Protein AF-A0A8T4C7T7-F1 (afdb_monomer_lite)

Organism: NCBI:txid3101447

Foldseek 3Di:
DVVVVVVVVVVVVVVVVVVVVVVVVVVVVVVVVVVVVVVVVVVVVVVVVVVVVVVVVVVVVVVVVVVVVVVVVVVVVVCVVVCQVVCQVVVLPPVVVDPPDPDDSVQWHADDPPFRTWGDDPVDIDTHHDDDDDDDRDPVRVVVVVCVVVVVDDDDDDDDDDD

Structure (mmCIF, N/CA/C/O backbone):
data_AF-A0A8T4C7T7-F1
#
_entry.id   AF-A0A8T4C7T7-F1
#
loop_
_atom_site.group_PDB
_atom_site.id
_atom_site.type_symbol
_atom_site.label_atom_id
_atom_site.label_alt_id
_atom_site.label_comp_id
_atom_site.label_asym_id
_atom_site.label_entity_id
_atom_site.label_seq_id
_atom_site.pdbx_PDB_ins_code
_atom_site.Cartn_x
_atom_site.Cartn_y
_atom_site.Cartn_z
_atom_site.occupancy
_atom_site.B_iso_or_equiv
_atom_site.auth_seq_id
_atom_site.auth_comp_id
_atom_site.auth_asym_id
_atom_site.auth_atom_id
_atom_site.pdbx_PDB_model_num
ATOM 1 N N . MET A 1 1 ? 70.302 6.609 -85.321 1.00 69.25 1 MET A N 1
ATOM 2 C CA . MET A 1 1 ? 70.258 7.436 -84.088 1.00 69.25 1 MET A CA 1
ATOM 3 C C . MET A 1 1 ? 68.901 8.122 -83.842 1.00 69.25 1 MET A C 1
ATOM 5 O O . MET A 1 1 ? 68.466 8.145 -82.701 1.00 69.25 1 MET A O 1
ATOM 9 N N . GLN A 1 2 ? 68.199 8.641 -84.864 1.00 78.69 2 GLN A N 1
ATOM 10 C CA . GLN A 1 2 ? 66.870 9.288 -84.731 1.00 78.69 2 GLN A CA 1
ATOM 11 C C . GLN A 1 2 ? 65.752 8.350 -84.212 1.00 78.69 2 GLN A C 1
ATOM 13 O O . GLN A 1 2 ? 65.045 8.695 -83.271 1.00 78.69 2 GLN A O 1
ATOM 18 N N . ILE A 1 3 ? 65.644 7.130 -84.755 1.00 79.62 3 ILE A N 1
ATOM 19 C CA . ILE A 1 3 ? 64.564 6.174 -84.422 1.00 79.62 3 ILE A CA 1
ATOM 20 C C . ILE A 1 3 ? 64.601 5.732 -82.945 1.00 79.62 3 ILE A C 1
ATOM 22 O O . ILE A 1 3 ? 63.562 5.665 -82.295 1.00 79.62 3 ILE A O 1
ATOM 26 N N . GLN A 1 4 ? 65.791 5.502 -82.374 1.00 84.75 4 GLN A N 1
ATOM 27 C CA . GLN A 1 4 ? 65.937 5.142 -80.954 1.00 84.75 4 GLN A CA 1
ATOM 28 C C . GLN A 1 4 ? 65.460 6.252 -80.006 1.00 84.75 4 GLN A C 1
ATOM 30 O O . GLN A 1 4 ? 64.834 5.953 -78.993 1.00 84.75 4 GLN A O 1
ATOM 35 N N . LYS A 1 5 ? 65.711 7.529 -80.333 1.00 85.62 5 LYS A N 1
ATOM 36 C CA . LYS A 1 5 ? 65.241 8.665 -79.519 1.00 85.62 5 LYS A CA 1
ATOM 37 C C . LYS A 1 5 ? 63.712 8.760 -79.509 1.00 85.62 5 LYS A C 1
ATOM 39 O O . LYS A 1 5 ? 63.128 9.030 -78.464 1.00 85.62 5 LYS A O 1
ATOM 44 N N . LEU A 1 6 ? 63.084 8.483 -80.652 1.00 85.50 6 LEU A N 1
ATOM 45 C CA . LEU A 1 6 ? 61.628 8.445 -80.817 1.00 85.50 6 LEU A CA 1
ATOM 46 C C . LEU A 1 6 ? 60.986 7.289 -80.035 1.00 85.50 6 LEU A C 1
ATOM 48 O O . LEU A 1 6 ? 59.968 7.477 -79.378 1.00 85.50 6 LEU A O 1
ATOM 52 N N . LEU A 1 7 ? 61.611 6.107 -80.040 1.00 87.56 7 LEU A N 1
ATOM 53 C CA . LEU A 1 7 ? 61.118 4.956 -79.280 1.00 87.56 7 LEU A CA 1
ATOM 54 C C . LEU A 1 7 ? 61.157 5.216 -77.761 1.00 87.56 7 LEU A C 1
ATOM 56 O O . LEU A 1 7 ? 60.195 4.925 -77.054 1.00 87.56 7 LEU A O 1
ATOM 60 N N . ILE A 1 8 ? 62.251 5.802 -77.260 1.00 89.62 8 ILE A N 1
ATOM 61 C CA . ILE A 1 8 ? 62.422 6.116 -75.833 1.00 89.62 8 ILE A CA 1
ATOM 62 C C . ILE A 1 8 ? 61.410 7.172 -75.373 1.00 89.62 8 ILE A C 1
ATOM 64 O O . ILE A 1 8 ? 60.808 7.004 -74.312 1.00 89.62 8 ILE A O 1
ATOM 68 N N . SER A 1 9 ? 61.173 8.229 -76.161 1.00 87.19 9 SER A N 1
ATOM 69 C CA . SER A 1 9 ? 60.183 9.253 -75.799 1.00 87.19 9 SER A CA 1
ATOM 70 C C . SER A 1 9 ? 58.759 8.694 -75.774 1.00 87.19 9 SER A C 1
ATOM 72 O O . SER A 1 9 ? 57.983 9.034 -74.883 1.00 87.19 9 SER A O 1
ATOM 74 N N . MET A 1 10 ? 58.429 7.779 -76.689 1.00 89.31 10 MET A N 1
ATOM 75 C CA . MET A 1 10 ? 57.116 7.139 -76.760 1.00 89.31 10 MET A CA 1
ATOM 76 C C . MET A 1 10 ? 56.871 6.187 -75.576 1.00 89.31 10 MET A C 1
ATOM 78 O O . MET A 1 10 ? 55.784 6.184 -74.996 1.00 89.31 10 MET A O 1
ATOM 82 N N . ILE A 1 11 ? 57.894 5.432 -75.156 1.00 91.00 11 ILE A N 1
ATOM 83 C CA . ILE A 1 11 ? 57.846 4.599 -73.943 1.00 91.00 11 ILE A CA 1
ATOM 84 C C . ILE A 1 11 ? 57.703 5.476 -72.694 1.00 91.00 11 ILE A C 1
ATOM 86 O O . ILE A 1 11 ? 56.866 5.189 -71.838 1.00 91.00 11 ILE A O 1
ATOM 90 N N . ALA A 1 12 ? 58.477 6.561 -72.600 1.00 90.00 12 ALA A N 1
ATOM 91 C CA . ALA A 1 12 ? 58.392 7.504 -71.489 1.00 90.00 12 ALA A CA 1
ATOM 92 C C . ALA A 1 12 ? 57.000 8.148 -71.397 1.00 90.00 12 ALA A C 1
ATOM 94 O O . ALA A 1 12 ? 56.431 8.221 -70.310 1.00 90.00 12 ALA A O 1
ATOM 95 N N . TYR A 1 13 ? 56.414 8.546 -72.529 1.00 90.44 13 TYR A N 1
ATOM 96 C CA . TYR A 1 13 ? 55.064 9.105 -72.584 1.00 90.44 13 TYR A CA 1
ATOM 97 C C . TYR A 1 13 ? 54.000 8.093 -72.136 1.00 90.44 13 TYR A C 1
ATOM 99 O O . TYR A 1 13 ? 53.187 8.402 -71.265 1.00 90.44 13 TYR A O 1
ATOM 107 N N . ASN A 1 14 ? 54.036 6.863 -72.661 1.00 91.44 14 ASN A N 1
ATOM 108 C CA . ASN A 1 14 ? 53.079 5.816 -72.293 1.00 91.44 14 ASN A CA 1
ATOM 109 C C . ASN A 1 14 ? 53.189 5.431 -70.805 1.00 91.44 14 ASN A C 1
ATOM 111 O O . ASN A 1 14 ? 52.180 5.250 -70.124 1.00 91.44 14 ASN A O 1
ATOM 115 N N . ASN A 1 15 ? 54.411 5.356 -70.270 1.00 91.00 15 ASN A N 1
ATOM 116 C CA . ASN A 1 15 ? 54.634 5.089 -68.850 1.00 91.00 15 ASN A CA 1
ATOM 117 C C . ASN A 1 15 ? 54.111 6.230 -67.969 1.00 91.00 15 ASN A C 1
ATOM 119 O O . ASN A 1 15 ? 53.419 5.960 -66.991 1.00 91.00 15 ASN A O 1
ATOM 123 N N . SER A 1 16 ? 54.365 7.489 -68.334 1.00 89.19 16 SER A N 1
ATOM 124 C CA . SER A 1 16 ? 53.829 8.656 -67.622 1.00 89.19 16 SER A CA 1
ATOM 125 C C . SER A 1 16 ? 52.299 8.688 -67.644 1.00 89.19 16 SER A C 1
ATOM 127 O O . SER A 1 16 ? 51.679 8.880 -66.601 1.00 89.19 16 SER A O 1
ATOM 129 N N . ALA A 1 17 ? 51.677 8.413 -68.796 1.00 86.56 17 ALA A N 1
ATOM 130 C CA . ALA A 1 17 ? 50.223 8.323 -68.921 1.00 86.56 17 ALA A CA 1
ATOM 131 C C . A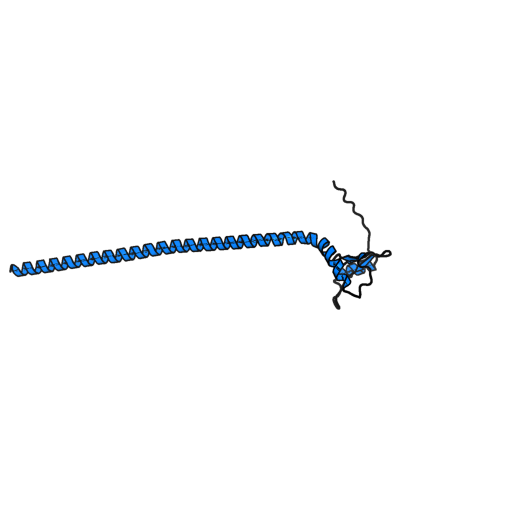LA A 1 17 ? 49.636 7.205 -68.039 1.00 86.56 17 ALA A C 1
ATOM 133 O O . ALA A 1 17 ? 48.651 7.419 -67.334 1.00 86.56 17 ALA A O 1
ATOM 134 N N . ARG A 1 18 ? 50.282 6.029 -67.999 1.00 90.19 18 ARG A N 1
ATOM 135 C CA . ARG A 1 18 ? 49.888 4.926 -67.104 1.00 90.19 18 ARG A CA 1
ATOM 136 C C . ARG A 1 18 ? 50.041 5.270 -65.625 1.00 90.19 18 ARG A C 1
ATOM 138 O O . ARG A 1 18 ? 49.202 4.863 -64.825 1.00 90.19 18 ARG A O 1
ATOM 145 N N . LEU A 1 19 ? 51.102 5.980 -65.246 1.00 87.25 19 LEU A N 1
ATOM 146 C CA . LEU A 1 19 ? 51.329 6.396 -63.859 1.00 87.25 19 LEU A CA 1
ATOM 147 C C . LEU A 1 19 ? 50.289 7.425 -63.406 1.00 87.25 19 LEU A C 1
ATOM 149 O O . LEU A 1 19 ? 49.768 7.304 -62.299 1.00 87.25 19 LEU A O 1
ATOM 153 N N . LEU A 1 20 ? 49.938 8.379 -64.272 1.00 87.38 20 LEU A N 1
ATOM 154 C CA . LEU A 1 20 ? 48.877 9.351 -64.008 1.00 87.38 20 LEU A CA 1
ATOM 155 C C . LEU A 1 20 ? 47.517 8.662 -63.835 1.00 87.38 20 LEU A C 1
ATOM 157 O O . LEU A 1 20 ? 46.856 8.904 -62.832 1.00 87.38 20 LEU A O 1
ATOM 161 N N . ALA A 1 21 ? 47.153 7.730 -64.723 1.00 84.94 21 ALA A N 1
ATOM 162 C CA . ALA A 1 21 ? 45.899 6.977 -64.614 1.00 84.94 21 ALA A CA 1
ATOM 163 C C . ALA A 1 21 ? 45.813 6.120 -63.334 1.00 84.94 21 ALA A C 1
ATOM 165 O O . ALA A 1 21 ? 44.760 6.006 -62.713 1.00 84.94 21 ALA A O 1
ATOM 166 N N . ARG A 1 22 ? 46.928 5.519 -62.893 1.00 88.75 22 ARG A N 1
ATOM 167 C CA . ARG A 1 22 ? 46.965 4.787 -61.612 1.00 88.75 22 ARG A CA 1
ATOM 168 C C . ARG A 1 22 ? 46.791 5.714 -60.414 1.00 88.75 22 ARG A C 1
ATOM 170 O O . ARG A 1 22 ? 46.144 5.326 -59.446 1.00 88.75 22 ARG A O 1
ATOM 177 N N . ARG A 1 23 ? 47.370 6.916 -60.472 1.00 87.81 23 ARG A N 1
ATOM 178 C CA . ARG A 1 23 ? 47.265 7.909 -59.400 1.00 87.81 23 ARG A CA 1
ATOM 179 C C . ARG A 1 23 ? 45.836 8.430 -59.259 1.00 87.81 23 ARG A C 1
ATOM 181 O O . ARG A 1 23 ? 45.333 8.445 -58.143 1.00 87.81 23 ARG A O 1
ATOM 188 N N . THR A 1 24 ? 45.173 8.764 -60.366 1.00 84.81 24 THR A N 1
ATOM 189 C CA . THR A 1 24 ? 43.775 9.228 -60.343 1.00 84.81 24 THR A CA 1
ATOM 190 C C . THR A 1 24 ? 42.842 8.160 -59.779 1.00 84.81 24 THR A C 1
ATOM 192 O O . THR A 1 24 ? 42.057 8.451 -58.886 1.00 84.81 24 THR A O 1
ATOM 195 N N . HIS A 1 25 ? 42.991 6.897 -60.194 1.00 85.94 25 HIS A N 1
ATOM 196 C CA . HIS A 1 25 ? 42.188 5.804 -59.635 1.00 85.94 25 HIS A CA 1
ATOM 197 C C . HIS A 1 25 ? 42.465 5.534 -58.150 1.00 85.94 25 HIS A C 1
ATOM 199 O O . HIS A 1 25 ? 41.549 5.188 -57.406 1.00 85.94 25 HIS A O 1
ATOM 205 N N . ALA A 1 26 ? 43.712 5.680 -57.691 1.00 85.62 26 ALA A N 1
ATOM 206 C CA . ALA A 1 26 ? 44.032 5.546 -56.272 1.00 85.62 26 ALA A CA 1
ATOM 207 C C . ALA A 1 26 ? 43.398 6.672 -55.435 1.00 85.62 26 ALA A C 1
ATOM 209 O O . ALA A 1 26 ? 42.878 6.399 -54.356 1.00 85.62 26 ALA A O 1
ATOM 210 N N . GLU A 1 27 ? 43.403 7.909 -55.938 1.00 87.50 27 GLU A N 1
ATOM 211 C CA . GLU A 1 27 ? 42.751 9.063 -55.303 1.00 87.50 27 GLU A CA 1
ATOM 212 C C . GLU A 1 27 ? 41.214 8.920 -55.288 1.00 87.50 27 GLU A C 1
ATOM 214 O O . GLU A 1 27 ? 40.578 9.215 -54.277 1.00 87.50 27 GLU A O 1
ATOM 219 N N . GLU A 1 28 ? 40.608 8.373 -56.348 1.00 83.94 28 GLU A N 1
ATOM 220 C CA . GLU A 1 28 ? 39.174 8.039 -56.380 1.00 83.94 28 GLU A CA 1
ATOM 221 C C . GLU A 1 28 ? 38.810 6.961 -55.345 1.00 83.94 28 GLU A C 1
ATOM 223 O O . GLU A 1 28 ? 37.848 7.119 -54.589 1.00 83.94 28 GLU A O 1
ATOM 228 N N . MET A 1 29 ? 39.600 5.882 -55.256 1.00 81.19 29 MET A N 1
ATOM 229 C CA . MET A 1 29 ? 39.364 4.804 -54.288 1.00 81.19 29 MET A CA 1
ATOM 230 C C . MET A 1 29 ? 39.486 5.281 -52.836 1.00 81.19 29 MET A C 1
ATOM 232 O O . MET A 1 29 ? 38.673 4.891 -51.995 1.00 81.19 29 MET A O 1
ATOM 236 N N . THR A 1 30 ? 40.473 6.127 -52.520 1.00 85.06 30 THR A N 1
ATOM 237 C CA . THR A 1 30 ? 40.640 6.658 -51.157 1.00 85.06 30 THR A CA 1
ATOM 238 C C . THR A 1 30 ? 39.531 7.638 -50.795 1.00 85.06 30 THR A C 1
ATOM 240 O O . THR A 1 30 ? 38.987 7.545 -49.695 1.00 85.06 30 THR A O 1
ATOM 243 N N . PHE A 1 31 ? 39.123 8.516 -51.715 1.00 82.94 31 PHE A N 1
ATOM 244 C CA . PHE A 1 31 ? 38.002 9.430 -51.495 1.00 82.94 31 PHE A CA 1
ATOM 245 C C . PHE A 1 31 ? 36.694 8.673 -51.245 1.00 82.94 31 PHE A C 1
ATOM 247 O O . PHE A 1 31 ? 35.949 8.998 -50.318 1.00 82.94 31 PHE A O 1
ATOM 254 N N . GLN A 1 32 ? 36.436 7.612 -52.012 1.00 83.44 32 GLN A N 1
ATOM 255 C CA . GLN A 1 32 ? 35.234 6.803 -51.845 1.00 83.44 32 GLN A CA 1
ATOM 256 C C . GLN A 1 32 ? 35.235 6.019 -50.526 1.00 83.44 32 GLN A C 1
ATOM 258 O O . GLN A 1 32 ? 34.190 5.900 -49.885 1.00 83.44 32 GLN A O 1
ATOM 263 N N . HIS A 1 33 ? 36.398 5.539 -50.076 1.00 84.00 33 HIS A N 1
ATOM 264 C CA . HIS A 1 33 ? 36.543 4.912 -48.762 1.00 84.00 33 HIS A CA 1
ATOM 265 C C . HIS A 1 33 ? 36.270 5.905 -47.621 1.00 84.00 33 HIS A C 1
ATOM 267 O O . HIS A 1 33 ? 35.419 5.642 -46.773 1.00 84.00 33 HIS A O 1
ATOM 273 N N . ILE A 1 34 ? 36.896 7.088 -47.664 1.00 84.44 34 ILE A N 1
ATOM 274 C CA . ILE A 1 34 ? 36.708 8.154 -46.667 1.00 84.44 34 ILE A CA 1
ATOM 275 C C . ILE A 1 34 ? 35.245 8.610 -46.615 1.00 84.44 34 ILE A C 1
ATOM 277 O O . ILE A 1 34 ? 34.687 8.782 -45.531 1.00 84.44 34 ILE A O 1
ATOM 281 N N . ASN A 1 35 ? 34.600 8.775 -47.774 1.00 87.25 35 ASN A N 1
ATOM 282 C CA . ASN A 1 35 ? 33.198 9.173 -47.835 1.00 87.25 35 ASN A CA 1
ATOM 283 C C . ASN A 1 35 ? 32.283 8.107 -47.211 1.00 87.25 35 ASN A C 1
ATOM 285 O O . ASN A 1 35 ? 31.420 8.430 -46.397 1.00 87.25 35 ASN A O 1
ATOM 289 N N . ASN A 1 36 ? 32.507 6.826 -47.518 1.00 87.25 36 ASN A N 1
ATOM 290 C CA . ASN A 1 36 ? 31.726 5.729 -46.943 1.00 87.25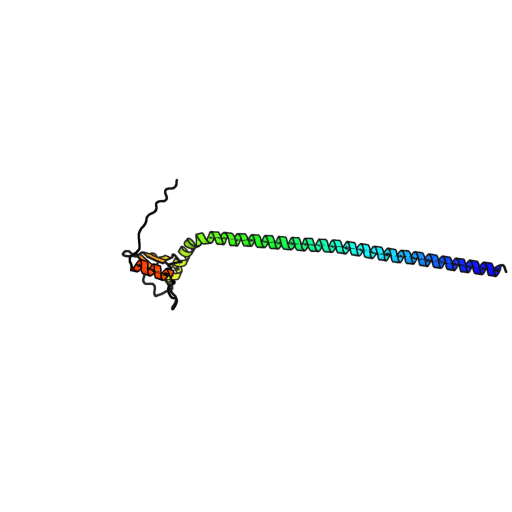 36 ASN A CA 1
ATOM 291 C C . ASN A 1 36 ? 31.880 5.633 -45.418 1.00 87.25 36 ASN A C 1
ATOM 293 O O . ASN A 1 36 ? 30.893 5.388 -44.723 1.00 87.25 36 ASN A O 1
ATOM 297 N N . ASP A 1 37 ? 33.083 5.843 -44.886 1.00 90.12 37 ASP A N 1
ATOM 298 C CA . ASP A 1 37 ? 33.326 5.810 -43.442 1.00 90.12 37 ASP A CA 1
ATOM 299 C C . ASP A 1 37 ? 32.718 7.023 -42.727 1.00 90.12 37 ASP A C 1
ATOM 301 O O . ASP A 1 37 ? 32.127 6.878 -41.654 1.00 90.12 37 ASP A O 1
ATOM 305 N N . CYS A 1 38 ? 32.776 8.204 -43.349 1.00 87.19 38 CYS A N 1
ATOM 306 C CA . CYS A 1 38 ? 32.118 9.413 -42.853 1.00 87.19 38 CYS A CA 1
ATOM 307 C C . CYS A 1 38 ? 30.590 9.236 -42.782 1.00 87.19 38 CYS A C 1
ATOM 309 O O . CYS A 1 38 ? 29.973 9.499 -41.746 1.00 87.19 38 CYS A O 1
ATOM 311 N N . VAL A 1 39 ? 29.985 8.702 -43.849 1.00 91.25 39 VAL A N 1
ATOM 312 C CA . VAL A 1 39 ? 28.543 8.421 -43.912 1.00 91.25 39 VAL A CA 1
ATOM 313 C C . VAL A 1 39 ? 28.141 7.377 -42.870 1.00 91.25 39 VAL A C 1
ATOM 315 O O . VAL A 1 39 ? 27.165 7.578 -42.147 1.00 91.25 39 VAL A O 1
ATOM 318 N N . LYS A 1 40 ? 28.910 6.289 -42.723 1.00 91.81 40 LYS A N 1
ATOM 319 C CA . LYS A 1 40 ? 28.657 5.265 -41.696 1.00 91.81 40 LYS A CA 1
ATOM 320 C C . LYS A 1 40 ? 28.738 5.835 -40.284 1.00 91.81 40 LYS A C 1
ATOM 322 O O . LYS A 1 40 ? 27.878 5.523 -39.465 1.00 91.81 40 LYS A O 1
ATOM 327 N N . LYS A 1 41 ? 29.733 6.680 -39.999 1.00 90.56 41 LYS A N 1
ATOM 328 C CA . LYS A 1 41 ? 29.884 7.321 -38.688 1.00 90.56 41 LYS A CA 1
ATOM 329 C C . LYS A 1 41 ? 28.688 8.214 -38.361 1.00 90.56 41 LYS A C 1
ATOM 331 O O . LYS A 1 41 ? 28.111 8.068 -37.287 1.00 90.56 41 LYS A O 1
ATOM 336 N N . SER A 1 42 ? 28.270 9.060 -39.303 1.00 92.25 42 SER A N 1
ATOM 337 C CA . SER A 1 42 ? 27.082 9.902 -39.126 1.00 92.25 42 SER A CA 1
ATOM 338 C C . SER A 1 42 ? 25.820 9.058 -38.909 1.00 92.25 42 SER A C 1
ATOM 340 O O . SER A 1 42 ? 25.026 9.342 -38.016 1.00 92.25 42 SER A O 1
ATOM 342 N N . MET A 1 43 ? 25.664 7.960 -39.652 1.00 93.69 43 MET A N 1
ATOM 343 C CA . MET A 1 43 ? 24.525 7.052 -39.501 1.00 93.69 43 MET A CA 1
ATOM 344 C C . MET A 1 43 ? 24.463 6.411 -38.103 1.00 93.69 43 MET A C 1
ATOM 346 O O . MET A 1 43 ? 23.381 6.300 -37.529 1.00 93.69 43 MET A O 1
ATOM 350 N N . ILE A 1 44 ? 25.608 6.032 -37.526 1.00 94.31 44 ILE A N 1
ATOM 351 C CA . ILE A 1 44 ? 25.682 5.449 -36.176 1.00 94.31 44 ILE A CA 1
ATOM 352 C C . ILE A 1 44 ? 25.260 6.462 -35.101 1.00 94.31 44 ILE A C 1
ATOM 354 O O . ILE A 1 44 ? 24.536 6.093 -34.177 1.00 94.31 44 ILE A O 1
ATOM 358 N N . GLU A 1 45 ? 25.657 7.731 -35.224 1.00 92.94 45 GLU A N 1
ATOM 359 C CA . GLU A 1 45 ? 25.285 8.788 -34.270 1.00 92.94 45 GLU A CA 1
ATOM 360 C C . GLU A 1 45 ? 23.764 9.005 -34.234 1.00 92.94 45 GLU A C 1
ATOM 362 O O . GLU A 1 45 ? 23.163 9.043 -33.158 1.00 92.94 45 GLU A O 1
ATOM 367 N N . TRP A 1 46 ? 23.113 9.039 -35.401 1.00 95.81 46 TRP A N 1
ATOM 368 C CA . TRP A 1 46 ? 21.654 9.155 -35.488 1.00 95.81 46 TRP A CA 1
ATOM 369 C C . TRP A 1 46 ? 20.922 7.937 -34.916 1.00 95.81 46 TRP A C 1
ATOM 371 O O . TRP A 1 46 ? 19.916 8.095 -34.219 1.00 95.81 46 TRP A O 1
ATOM 381 N N . ILE A 1 47 ? 21.437 6.726 -35.150 1.00 96.31 47 ILE A N 1
ATOM 382 C CA . ILE A 1 47 ? 20.877 5.495 -34.572 1.00 96.31 47 ILE A CA 1
ATOM 383 C C . ILE A 1 47 ? 20.984 5.523 -33.041 1.00 96.31 47 ILE A C 1
ATOM 385 O O . ILE A 1 47 ? 20.012 5.208 -32.352 1.00 96.31 47 ILE A O 1
ATOM 389 N N . ALA A 1 48 ? 22.129 5.945 -32.498 1.00 95.81 48 ALA A N 1
ATOM 390 C CA . ALA A 1 48 ? 22.334 6.047 -31.055 1.00 95.81 48 ALA A CA 1
ATOM 391 C C . ALA A 1 48 ? 21.360 7.046 -30.404 1.00 95.81 48 ALA A C 1
ATOM 393 O O . ALA A 1 48 ? 20.744 6.729 -29.384 1.00 95.81 48 ALA A O 1
ATOM 394 N N . ILE A 1 49 ? 21.153 8.214 -31.024 1.00 96.69 49 ILE A N 1
ATOM 395 C CA . ILE A 1 49 ? 20.174 9.213 -30.564 1.00 96.69 49 ILE A CA 1
ATOM 396 C C . ILE A 1 49 ? 18.755 8.627 -30.572 1.00 96.69 49 ILE A C 1
ATOM 398 O O . ILE A 1 49 ? 18.018 8.780 -29.596 1.00 96.69 49 ILE A O 1
ATOM 402 N N . GLY A 1 50 ? 18.383 7.905 -31.633 1.00 96.50 50 GLY A N 1
ATOM 403 C CA . GLY A 1 50 ? 17.083 7.238 -31.728 1.00 96.50 50 GLY A CA 1
ATOM 404 C C . GLY A 1 50 ? 16.841 6.238 -30.594 1.00 96.50 50 GLY A C 1
ATOM 405 O O . GLY A 1 50 ? 15.777 6.247 -29.977 1.00 96.50 50 GLY A O 1
ATOM 406 N N . ILE A 1 51 ? 17.845 5.423 -30.255 1.00 96.81 51 ILE A N 1
ATOM 407 C CA . ILE A 1 51 ? 17.757 4.449 -29.154 1.00 96.81 51 ILE A CA 1
ATOM 408 C C . ILE A 1 51 ? 17.559 5.152 -27.805 1.00 96.81 51 ILE A C 1
ATOM 410 O O . ILE A 1 51 ? 16.716 4.728 -27.013 1.00 96.81 51 ILE A O 1
ATOM 414 N N . ILE A 1 52 ? 18.283 6.246 -27.548 1.00 97.06 52 ILE A N 1
ATOM 415 C CA . ILE A 1 52 ? 18.154 7.026 -26.306 1.00 97.06 52 ILE A CA 1
ATOM 416 C C . ILE A 1 52 ? 16.743 7.613 -26.173 1.00 97.06 52 ILE A C 1
ATOM 418 O O . ILE A 1 52 ? 16.150 7.546 -25.095 1.00 97.06 52 ILE A O 1
ATOM 422 N N . LEU A 1 53 ? 16.174 8.137 -27.263 1.00 96.81 53 LEU A N 1
ATOM 423 C CA . LEU A 1 53 ? 14.808 8.668 -27.273 1.00 96.81 53 LEU A CA 1
ATOM 424 C C . LEU A 1 53 ? 13.764 7.580 -26.998 1.00 96.81 53 LEU A C 1
ATOM 426 O O . LEU A 1 53 ? 12.835 7.804 -26.221 1.00 96.81 53 LEU A O 1
ATOM 430 N N . ILE A 1 54 ? 13.938 6.390 -27.582 1.00 96.69 54 ILE A N 1
ATOM 431 C CA . ILE A 1 54 ? 13.058 5.241 -27.334 1.00 96.69 54 ILE A CA 1
ATOM 432 C C . ILE A 1 54 ? 13.139 4.817 -25.865 1.00 96.69 54 ILE A C 1
ATOM 434 O O . ILE A 1 54 ? 12.103 4.677 -25.214 1.00 96.69 54 ILE A O 1
ATOM 438 N N . LEU A 1 55 ? 14.348 4.668 -25.314 1.00 95.94 55 LEU A N 1
ATOM 439 C CA . LEU A 1 55 ? 14.548 4.315 -23.906 1.00 95.94 55 LEU A CA 1
ATOM 440 C C . LEU A 1 55 ? 13.935 5.358 -22.964 1.00 95.94 55 LEU A C 1
ATOM 442 O O . LEU A 1 55 ? 13.247 4.991 -22.013 1.00 95.94 55 LEU A O 1
ATOM 446 N N . GLY A 1 56 ? 14.114 6.650 -23.252 1.00 96.50 56 GLY A N 1
ATOM 447 C CA . GLY A 1 56 ? 13.492 7.738 -22.498 1.00 96.50 56 GLY A CA 1
ATOM 448 C C . GLY A 1 56 ? 11.963 7.686 -22.543 1.00 96.50 56 GLY A C 1
ATOM 449 O O . GLY A 1 56 ? 11.310 7.807 -21.507 1.00 96.50 56 GLY A O 1
ATOM 450 N N . GLY A 1 57 ? 11.383 7.429 -23.719 1.00 96.19 57 GLY A N 1
ATOM 451 C CA . GLY A 1 57 ? 9.941 7.259 -23.897 1.00 96.19 57 GLY A CA 1
ATOM 452 C C . GLY A 1 57 ? 9.382 6.058 -23.131 1.00 96.19 57 GLY A C 1
ATOM 453 O O . GLY A 1 57 ? 8.355 6.182 -22.463 1.00 96.19 57 GLY A O 1
ATOM 454 N N . VAL A 1 58 ? 10.080 4.918 -23.157 1.00 96.25 58 VAL A N 1
ATOM 455 C CA . VAL A 1 58 ? 9.713 3.718 -22.386 1.00 96.25 58 VAL A CA 1
ATOM 456 C C . VAL A 1 58 ? 9.812 3.986 -20.885 1.00 96.25 58 VAL A C 1
ATOM 458 O O . VAL A 1 58 ? 8.878 3.671 -20.152 1.00 96.25 58 VAL A O 1
ATOM 461 N N . CYS A 1 59 ? 10.883 4.628 -20.415 1.00 94.69 59 CYS A N 1
ATOM 462 C CA . CYS A 1 59 ? 11.019 5.030 -19.015 1.00 94.69 59 CYS A CA 1
ATOM 463 C C . CYS A 1 59 ? 9.887 5.966 -18.576 1.00 94.69 59 CYS A C 1
ATOM 465 O O . CYS A 1 59 ? 9.299 5.746 -17.520 1.00 94.69 59 CYS A O 1
ATOM 467 N N . LEU A 1 60 ? 9.528 6.964 -19.389 1.00 94.25 60 LEU A N 1
ATOM 468 C CA . LEU A 1 60 ? 8.389 7.845 -19.116 1.00 94.25 60 LEU A CA 1
ATOM 469 C C . LEU A 1 60 ? 7.063 7.076 -19.104 1.00 94.25 60 LEU A C 1
ATOM 471 O O . LEU A 1 60 ? 6.235 7.309 -18.228 1.00 94.25 60 LEU A O 1
ATOM 475 N N . PHE A 1 61 ? 6.858 6.141 -20.031 1.00 94.25 61 PHE A N 1
ATOM 476 C CA . PHE A 1 61 ? 5.665 5.295 -20.073 1.00 94.25 61 PHE A CA 1
ATOM 477 C C . PHE A 1 61 ? 5.525 4.440 -18.805 1.00 94.25 61 PHE A C 1
ATOM 479 O O . PHE A 1 61 ? 4.468 4.438 -18.170 1.00 94.25 61 PHE A O 1
ATOM 486 N N . LEU A 1 62 ? 6.605 3.772 -18.393 1.00 90.50 62 LEU A N 1
ATOM 487 C CA . LEU A 1 62 ? 6.647 2.995 -17.155 1.00 90.50 62 LEU A CA 1
ATOM 488 C C . LEU A 1 62 ? 6.463 3.895 -15.927 1.00 90.50 62 LEU A C 1
ATOM 490 O O . LEU A 1 62 ? 5.696 3.551 -15.032 1.00 90.50 62 LEU A O 1
ATOM 494 N N . TYR A 1 63 ? 7.083 5.076 -15.904 1.00 91.75 63 TYR A N 1
ATOM 495 C CA . TYR A 1 63 ? 6.926 6.048 -14.822 1.00 91.75 63 TYR A CA 1
ATOM 496 C C . TYR A 1 63 ? 5.471 6.518 -14.678 1.00 91.75 63 TYR A C 1
ATOM 498 O O . TYR A 1 63 ? 4.941 6.557 -13.568 1.00 91.75 63 TYR A O 1
ATOM 506 N N . ARG A 1 64 ? 4.780 6.794 -15.794 1.00 86.25 64 ARG A N 1
ATOM 507 C CA . ARG A 1 64 ? 3.346 7.136 -15.786 1.00 86.25 64 ARG A CA 1
ATOM 508 C C . ARG A 1 64 ? 2.491 5.992 -15.240 1.00 86.25 64 ARG A C 1
ATOM 510 O O . ARG A 1 64 ? 1.602 6.241 -14.432 1.00 86.25 64 ARG A O 1
ATOM 517 N N . ARG A 1 65 ? 2.798 4.744 -15.606 1.00 83.44 65 ARG A N 1
ATOM 518 C CA . ARG A 1 65 ? 2.113 3.547 -15.081 1.00 83.44 65 ARG A CA 1
ATOM 519 C C . ARG A 1 65 ? 2.344 3.339 -13.584 1.00 83.44 65 ARG A C 1
ATOM 521 O O . ARG A 1 65 ? 1.419 2.977 -12.863 1.00 83.44 65 ARG A O 1
ATOM 528 N N . VAL A 1 66 ? 3.552 3.609 -13.098 1.00 83.31 66 VAL A N 1
ATOM 529 C CA . VAL A 1 66 ? 3.867 3.551 -11.663 1.00 83.31 66 VAL A CA 1
ATOM 530 C C . VAL A 1 66 ? 3.137 4.653 -10.889 1.00 83.31 66 VAL A C 1
ATOM 532 O O . VAL A 1 66 ? 2.636 4.390 -9.797 1.00 83.31 66 VAL A O 1
ATOM 535 N N . GLN A 1 67 ? 2.997 5.860 -11.447 1.00 75.62 67 GLN A N 1
ATOM 536 C CA . GLN A 1 67 ? 2.193 6.914 -10.818 1.00 75.62 67 GLN A CA 1
ATOM 537 C C . GLN A 1 67 ? 0.698 6.561 -10.740 1.00 75.62 67 GLN A C 1
ATOM 539 O O . GLN A 1 67 ? 0.081 6.787 -9.699 1.00 75.62 67 GLN A O 1
ATOM 544 N N . GLU A 1 68 ? 0.122 5.956 -11.787 1.00 73.19 68 GLU A N 1
ATOM 545 C CA . GLU A 1 68 ? -1.258 5.436 -11.749 1.00 73.19 68 GLU A CA 1
ATOM 546 C C . GLU A 1 68 ? -1.443 4.434 -10.592 1.00 73.19 68 GLU A C 1
ATOM 548 O O . GLU A 1 68 ? -2.449 4.472 -9.880 1.00 73.19 68 GLU A O 1
ATOM 553 N N . LEU A 1 69 ? -0.431 3.601 -10.332 1.00 66.50 69 LEU A N 1
ATOM 554 C CA . LEU A 1 69 ? -0.447 2.623 -9.245 1.00 66.50 69 LEU A CA 1
ATOM 555 C C . LEU A 1 69 ? -0.232 3.251 -7.854 1.00 66.50 69 LEU A C 1
ATOM 557 O O . LEU A 1 69 ? -0.852 2.824 -6.880 1.00 66.50 69 LEU A O 1
ATOM 561 N N . SER A 1 70 ? 0.592 4.296 -7.741 1.00 62.66 70 SER A N 1
ATOM 562 C CA . SER A 1 70 ? 0.825 5.009 -6.475 1.00 62.66 70 SER A CA 1
ATOM 563 C C . SER A 1 70 ? -0.444 5.704 -5.962 1.00 62.66 70 SER A C 1
ATOM 565 O O . SER A 1 70 ? -0.755 5.659 -4.766 1.00 62.66 70 SER A O 1
ATOM 567 N N . ASN A 1 71 ? -1.257 6.248 -6.868 1.00 58.84 71 ASN A N 1
ATOM 568 C CA . ASN A 1 71 ? -2.543 6.858 -6.521 1.00 58.84 71 ASN A CA 1
ATOM 569 C C . ASN A 1 71 ? -3.571 5.819 -6.028 1.00 58.84 71 ASN A C 1
ATOM 571 O O . ASN A 1 71 ? -4.385 6.108 -5.145 1.00 58.84 71 ASN A O 1
ATOM 575 N N . TYR A 1 72 ? -3.473 4.572 -6.500 1.00 60.16 72 TYR A N 1
ATOM 576 C CA . TYR A 1 72 ? -4.240 3.445 -5.963 1.00 60.16 72 TYR A CA 1
ATOM 577 C C . TYR A 1 72 ? -3.791 3.071 -4.538 1.00 60.16 72 TYR A C 1
ATOM 579 O O . TYR A 1 72 ? -4.623 2.826 -3.667 1.00 60.16 72 TYR A O 1
ATOM 587 N N . THR A 1 73 ? -2.489 3.122 -4.237 1.00 55.66 73 THR A N 1
ATOM 588 C CA . THR A 1 73 ? -1.992 2.876 -2.869 1.00 55.66 73 THR A CA 1
ATOM 589 C C . THR A 1 73 ? -2.312 4.001 -1.877 1.00 55.66 73 THR A C 1
ATOM 591 O O . THR A 1 73 ? -2.616 3.720 -0.718 1.00 55.66 73 THR A O 1
ATOM 594 N N . ASN A 1 74 ? -2.345 5.263 -2.316 1.00 54.25 74 ASN A N 1
ATOM 595 C CA . ASN A 1 74 ? -2.680 6.397 -1.444 1.00 54.25 74 ASN A CA 1
ATOM 596 C C . ASN A 1 74 ? -4.169 6.408 -1.052 1.00 54.25 74 ASN A C 1
ATOM 598 O O . ASN A 1 74 ? -4.510 6.687 0.098 1.00 54.25 74 ASN A O 1
ATOM 602 N N . SER A 1 75 ? -5.067 5.998 -1.954 1.00 50.75 75 SER A N 1
ATOM 603 C CA . SER A 1 75 ? -6.483 5.780 -1.608 1.00 50.75 75 SER A CA 1
ATOM 604 C C . SER A 1 75 ? -6.701 4.571 -0.683 1.00 50.75 75 SER A C 1
ATOM 606 O O . SER A 1 75 ? -7.631 4.580 0.127 1.00 50.75 75 SER A O 1
ATOM 608 N N . LEU A 1 76 ? -5.810 3.571 -0.697 1.00 52.78 76 LEU A N 1
ATOM 609 C CA . LEU A 1 76 ? -5.802 2.489 0.297 1.00 52.78 76 LEU A CA 1
ATOM 610 C C . LEU A 1 76 ? -5.376 2.977 1.694 1.00 52.78 76 LEU A C 1
ATOM 612 O O . LEU A 1 76 ? -5.858 2.438 2.692 1.00 52.78 76 LEU A O 1
ATOM 616 N N . GLN A 1 77 ? -4.546 4.022 1.791 1.00 46.06 77 GLN A N 1
ATOM 617 C CA . GLN A 1 77 ? -4.195 4.655 3.068 1.00 46.06 77 GLN A CA 1
ATOM 618 C C . GLN A 1 77 ? -5.358 5.463 3.663 1.00 46.06 77 GLN A C 1
ATOM 620 O O . GLN A 1 77 ? -5.615 5.338 4.859 1.00 46.06 77 GLN A O 1
ATOM 625 N N . PHE A 1 78 ? -6.146 6.169 2.845 1.00 38.28 78 PHE A N 1
ATOM 626 C CA . PHE A 1 78 ? -7.403 6.791 3.298 1.00 38.28 78 PHE A CA 1
ATOM 627 C C . PHE A 1 78 ? -8.526 5.766 3.545 1.00 38.28 78 PHE A C 1
ATOM 629 O O . PHE A 1 78 ? -9.379 5.958 4.412 1.00 38.28 78 PHE A O 1
ATOM 636 N N . SER A 1 79 ? -8.490 4.603 2.886 1.00 42.38 79 SER A N 1
ATOM 637 C CA . SER A 1 79 ? -9.410 3.496 3.178 1.00 42.38 79 SER A CA 1
ATOM 638 C C . SER A 1 79 ? -9.098 2.773 4.499 1.00 42.38 79 SER A C 1
ATOM 640 O O . SER A 1 79 ? -9.972 2.058 4.996 1.00 42.38 79 SER A O 1
ATOM 642 N N . LYS A 1 80 ? -7.947 3.010 5.151 1.00 42.66 80 LYS A N 1
ATOM 643 C CA . LYS A 1 80 ? -7.711 2.552 6.537 1.00 42.66 80 LYS A CA 1
ATOM 644 C C . LYS A 1 80 ? -8.592 3.275 7.562 1.00 42.66 80 LYS A C 1
ATOM 646 O O . LYS A 1 80 ? -8.966 2.657 8.551 1.00 42.66 80 LYS A O 1
ATOM 651 N N . GLN A 1 81 ? -9.038 4.503 7.290 1.00 40.44 81 GLN A N 1
ATOM 652 C CA . GLN A 1 81 ? -10.083 5.160 8.093 1.00 40.44 81 GLN A CA 1
ATOM 653 C C . GLN A 1 81 ? -11.487 4.594 7.817 1.00 40.44 81 GLN A C 1
ATOM 655 O O . GLN A 1 81 ? -12.355 4.649 8.682 1.00 40.44 81 GLN A O 1
ATOM 660 N N . SER A 1 82 ? -11.701 3.947 6.665 1.00 39.03 82 SER A N 1
ATOM 661 C CA . SER A 1 82 ? -12.947 3.224 6.360 1.00 39.03 82 SER A CA 1
ATOM 662 C C . SER A 1 82 ? -12.949 1.759 6.808 1.00 39.03 82 SER A C 1
ATOM 664 O O . SER A 1 82 ? -13.975 1.093 6.681 1.00 39.03 82 SER A O 1
ATOM 666 N N . GLN A 1 83 ? -11.829 1.229 7.315 1.00 38.91 83 GLN A N 1
ATOM 667 C CA . GLN A 1 83 ? -11.775 -0.162 7.763 1.00 38.91 83 GLN A CA 1
ATOM 668 C C . GLN A 1 83 ? -12.691 -0.388 8.964 1.00 38.91 83 GLN A C 1
ATOM 670 O O 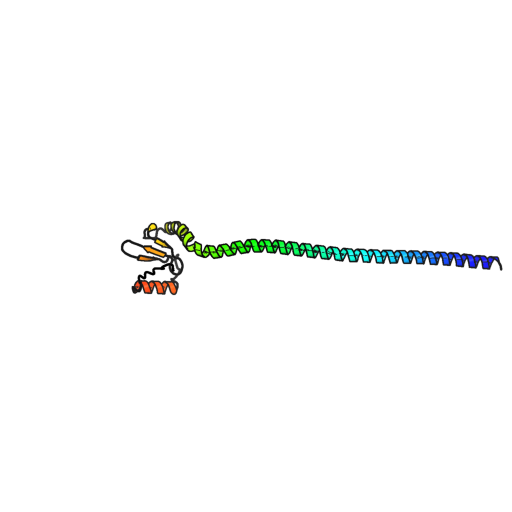. GLN A 1 83 ? -13.398 -1.380 8.964 1.00 38.91 83 GLN A O 1
ATOM 675 N N . SER A 1 84 ? -12.811 0.554 9.900 1.00 45.38 84 SER A N 1
ATOM 676 C CA . SER A 1 84 ? -13.800 0.474 10.992 1.00 45.38 84 SER A CA 1
ATOM 677 C C . SER A 1 84 ? -15.243 0.292 10.474 1.00 45.38 84 SER A C 1
ATOM 679 O O . SER A 1 84 ? -15.982 -0.571 10.943 1.00 45.38 84 SER A O 1
ATOM 681 N N . VAL A 1 85 ? -15.616 0.998 9.400 1.00 44.75 85 VAL A N 1
ATOM 682 C CA . VAL A 1 85 ? -16.971 0.941 8.821 1.00 44.75 85 VAL A CA 1
ATOM 683 C C . VAL A 1 85 ? -17.169 -0.276 7.898 1.00 44.75 85 VAL A C 1
ATOM 685 O O . VAL A 1 85 ? -18.253 -0.859 7.857 1.00 44.75 85 VAL A O 1
ATOM 688 N N . LYS A 1 86 ? -16.125 -0.722 7.181 1.00 43.22 86 LYS A N 1
ATOM 689 C CA . LYS A 1 86 ? -16.159 -1.947 6.353 1.00 43.22 86 LYS A CA 1
ATOM 690 C C . LYS A 1 86 ? -16.043 -3.232 7.184 1.00 43.22 86 LYS A C 1
ATOM 692 O O . LYS A 1 86 ? -16.690 -4.214 6.836 1.00 43.22 86 LYS A O 1
ATOM 697 N N . TYR A 1 87 ? -15.311 -3.221 8.300 1.00 44.12 87 TYR A N 1
ATOM 698 C CA . TYR A 1 87 ? -15.322 -4.298 9.295 1.00 44.12 87 TYR A CA 1
ATOM 699 C C . TYR A 1 87 ? -16.646 -4.341 10.059 1.00 44.12 87 TYR A C 1
ATOM 701 O O . TYR A 1 87 ? -17.092 -5.436 10.386 1.00 44.12 87 TYR A O 1
ATOM 709 N N . GLY A 1 88 ? -17.335 -3.208 10.245 1.00 44.47 88 GLY A N 1
ATOM 710 C CA . GLY A 1 88 ? -18.722 -3.193 10.722 1.00 44.47 88 GLY A CA 1
ATOM 711 C C . GLY A 1 88 ? -19.648 -4.045 9.844 1.00 44.47 88 GLY A C 1
ATOM 712 O O . GLY A 1 88 ? -20.367 -4.887 10.361 1.00 44.47 88 GLY A O 1
ATOM 713 N N . LYS A 1 89 ? -19.536 -3.930 8.512 1.00 45.06 89 LYS A N 1
ATOM 714 C CA . LYS A 1 89 ? -20.336 -4.718 7.549 1.00 45.06 89 LYS A CA 1
ATOM 715 C C . LYS A 1 89 ? -19.820 -6.138 7.280 1.00 45.06 89 LYS A C 1
ATOM 717 O O . LYS A 1 89 ? -20.588 -6.994 6.852 1.00 45.06 89 LYS A O 1
ATOM 722 N N . MET A 1 90 ? -18.528 -6.408 7.477 1.00 46.41 90 MET A N 1
ATOM 723 C CA . MET A 1 90 ? -17.983 -7.764 7.326 1.00 46.41 90 MET A CA 1
ATOM 724 C C . MET A 1 90 ? -18.166 -8.605 8.597 1.00 46.41 90 MET A C 1
ATOM 726 O O . MET A 1 90 ? -18.528 -9.770 8.485 1.00 46.41 90 MET A O 1
ATOM 730 N N . SER A 1 91 ? -17.987 -8.045 9.798 1.00 49.28 91 SER A N 1
ATOM 731 C CA . SER A 1 91 ? -18.069 -8.790 11.070 1.00 49.28 91 SER A CA 1
ATOM 732 C C . SER A 1 91 ? -19.473 -9.297 11.419 1.00 49.28 91 SER A C 1
ATOM 734 O O . SER A 1 91 ? -19.583 -10.327 12.085 1.00 49.28 91 SER A O 1
ATOM 736 N N . GLU A 1 92 ? -20.528 -8.669 10.886 1.00 48.91 92 GLU A N 1
ATOM 737 C CA . GLU A 1 92 ? -21.911 -9.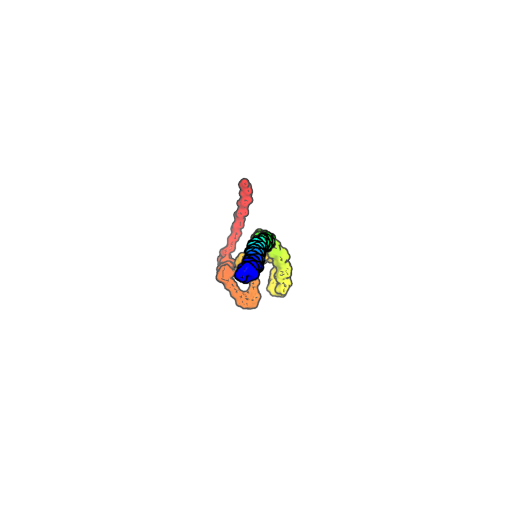170 10.960 1.00 48.91 92 GLU A CA 1
ATOM 738 C C . GLU A 1 92 ? -22.056 -10.594 10.382 1.00 48.91 92 GLU A C 1
ATOM 740 O O . GLU A 1 92 ? -22.896 -11.363 10.847 1.00 48.91 92 GLU A O 1
ATOM 745 N N . ASN A 1 93 ? -21.191 -10.992 9.438 1.00 50.59 93 ASN A N 1
ATOM 746 C CA . ASN A 1 93 ? -21.293 -12.275 8.739 1.00 50.59 93 ASN A CA 1
ATOM 747 C C . ASN A 1 93 ? -20.306 -13.368 9.199 1.00 50.59 93 ASN A C 1
ATOM 749 O O . ASN A 1 93 ? -20.510 -14.525 8.839 1.00 50.59 93 ASN A O 1
ATOM 753 N N . TRP A 1 94 ? -19.281 -13.075 10.016 1.00 53.34 94 TRP A N 1
ATOM 754 C CA . TRP A 1 94 ? -18.262 -14.090 10.386 1.00 53.34 94 TRP A CA 1
ATOM 755 C C . TRP A 1 94 ? -18.417 -14.713 11.780 1.00 53.34 94 TRP A C 1
ATOM 757 O O . TRP A 1 94 ? -18.097 -15.886 11.961 1.00 53.34 94 TRP A O 1
ATOM 767 N N . ILE A 1 95 ? -18.974 -13.996 12.757 1.00 53.94 95 ILE A N 1
ATOM 768 C CA . ILE A 1 95 ? -19.314 -14.585 14.067 1.00 53.94 95 ILE A CA 1
ATOM 769 C C . ILE A 1 95 ? -20.431 -15.649 13.975 1.00 53.94 95 ILE A C 1
ATOM 771 O O . ILE A 1 95 ? -20.379 -16.617 14.738 1.00 53.94 95 ILE A O 1
ATOM 775 N N . PRO A 1 96 ? -21.392 -15.586 13.022 1.00 42.84 96 PRO A N 1
ATOM 776 C CA . PRO A 1 96 ? -22.335 -16.671 12.774 1.00 42.84 96 PRO A CA 1
ATOM 777 C C . PRO A 1 96 ? -21.806 -18.075 12.529 1.00 42.84 96 PRO A C 1
ATOM 779 O O . PRO A 1 96 ? -22.596 -18.999 12.683 1.00 42.84 96 PRO A O 1
ATOM 782 N N . LEU A 1 97 ? -20.545 -18.252 12.142 1.00 45.84 97 LEU A N 1
ATOM 783 C CA . LEU A 1 97 ? -20.031 -19.560 11.725 1.00 45.84 97 LEU A CA 1
ATOM 784 C C . LEU A 1 97 ? -19.376 -20.358 12.860 1.00 45.84 97 LEU A C 1
ATOM 786 O O . LEU A 1 97 ? -18.965 -21.495 12.655 1.00 45.84 97 LEU A O 1
ATOM 790 N N . SER A 1 98 ? -19.293 -19.790 14.064 1.00 54.41 98 SER A N 1
ATOM 791 C CA . SER A 1 98 ? -18.837 -20.500 15.257 1.00 54.41 98 SER A CA 1
ATOM 792 C C . SER A 1 98 ? -20.046 -20.882 16.113 1.00 54.41 98 SER A C 1
ATOM 794 O O . SER A 1 98 ? -20.597 -20.036 16.815 1.00 54.41 98 SER A O 1
ATOM 796 N N . GLU A 1 99 ? -20.397 -22.171 16.142 1.00 52.09 99 GLU A N 1
ATOM 797 C CA . GLU A 1 99 ? -21.437 -22.761 17.013 1.00 52.09 99 GLU A CA 1
ATOM 798 C C . GLU A 1 99 ? -21.241 -22.473 18.519 1.00 52.09 99 GLU A C 1
ATOM 800 O O . GLU A 1 99 ? -22.119 -22.741 19.331 1.00 52.09 99 GLU A O 1
ATOM 805 N N . LYS A 1 100 ? -20.088 -21.916 18.914 1.00 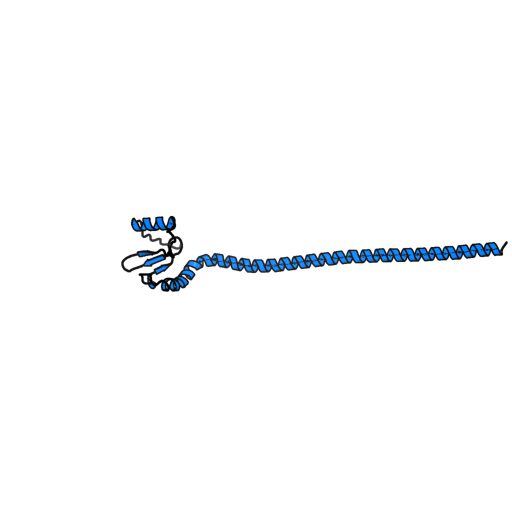58.69 100 LYS A N 1
ATOM 806 C CA . LYS A 1 100 ? -19.699 -21.670 20.307 1.00 58.69 100 LYS A CA 1
ATOM 807 C C . LYS A 1 100 ? -19.902 -20.236 20.804 1.00 58.69 100 LYS A C 1
ATOM 809 O O . LYS A 1 100 ? -19.514 -19.961 21.936 1.00 58.69 100 LYS A O 1
ATOM 814 N N . PHE A 1 101 ? -20.447 -19.307 20.009 1.00 67.12 101 PHE A N 1
ATOM 815 C CA . PHE A 1 101 ? -20.670 -17.938 20.499 1.00 67.12 101 PHE A CA 1
ATOM 816 C C . PHE A 1 101 ? -21.976 -17.856 21.310 1.00 67.12 101 PHE A C 1
ATOM 818 O O . PHE A 1 101 ? -23.047 -18.051 20.738 1.00 67.12 101 PHE A O 1
ATOM 825 N N . PRO A 1 102 ? -21.928 -17.563 22.624 1.00 66.94 102 PRO A N 1
ATOM 826 C CA . PRO A 1 102 ? -23.097 -17.685 23.493 1.00 66.94 102 PRO A CA 1
ATOM 827 C C . PRO A 1 102 ? -24.004 -16.442 23.501 1.00 66.94 102 PRO A C 1
ATOM 829 O O . PRO A 1 102 ? -24.981 -16.423 24.248 1.00 66.94 102 PRO A O 1
ATOM 832 N N . TYR A 1 103 ? -23.689 -15.390 22.732 1.00 70.75 103 TYR A N 1
ATOM 833 C CA . TYR A 1 103 ? -24.391 -14.102 22.806 1.00 70.75 103 TYR A CA 1
ATOM 834 C C . TYR A 1 103 ? -25.111 -13.728 21.500 1.00 70.75 103 TYR A C 1
ATOM 836 O O . TYR A 1 103 ? -24.686 -14.145 20.420 1.00 70.75 103 TYR A O 1
ATOM 844 N N . PRO A 1 104 ? -26.176 -12.903 21.573 1.00 67.00 104 PRO A N 1
ATOM 845 C CA . PRO A 1 104 ? -26.844 -12.372 20.388 1.00 67.00 104 PRO A CA 1
ATOM 846 C C . PRO A 1 104 ? -25.878 -11.537 19.544 1.00 67.00 104 PRO A C 1
ATOM 848 O O . PRO A 1 104 ? -25.165 -10.673 20.063 1.00 67.00 104 PRO A O 1
ATOM 851 N N . LYS A 1 105 ? -25.851 -11.785 18.236 1.00 68.56 105 LYS A N 1
ATOM 852 C CA . LYS A 1 105 ? -24.906 -11.148 17.304 1.00 68.56 105 LYS A CA 1
ATOM 853 C C . LYS A 1 105 ? -25.218 -9.670 17.112 1.00 68.56 105 LYS A C 1
ATOM 855 O O . LYS A 1 105 ? -24.316 -8.859 16.952 1.00 68.56 105 LYS A O 1
ATOM 860 N N . GLU A 1 106 ? -26.492 -9.315 17.210 1.00 70.94 106 GLU A N 1
ATOM 861 C CA . GLU A 1 106 ? -27.021 -7.957 17.070 1.00 70.94 106 GLU A CA 1
ATOM 862 C C . GLU A 1 106 ? -26.488 -7.040 18.179 1.00 70.94 106 GLU A C 1
ATOM 864 O O . GLU A 1 106 ? -26.294 -5.836 17.980 1.00 70.94 106 GLU A O 1
ATOM 869 N N . LYS A 1 107 ? -26.218 -7.639 19.344 1.00 76.19 107 LYS A N 1
ATOM 870 C CA . LYS A 1 107 ? -25.681 -6.992 20.541 1.00 76.19 107 LYS A CA 1
ATOM 871 C C . LYS A 1 107 ? -24.152 -6.975 20.575 1.00 76.19 107 LYS A C 1
ATOM 873 O O . LYS A 1 107 ? -23.573 -6.411 21.499 1.00 76.19 107 LYS A O 1
ATOM 878 N N . PHE A 1 108 ? -23.485 -7.561 19.584 1.00 80.06 108 PHE A N 1
ATOM 879 C CA . PHE A 1 108 ? -22.033 -7.567 19.484 1.00 80.06 108 PHE A CA 1
ATOM 880 C C . PHE A 1 108 ? -21.522 -6.417 18.603 1.00 80.06 108 PHE A C 1
ATOM 882 O O . PHE A 1 108 ? -22.110 -6.077 17.573 1.00 80.06 108 PHE A O 1
ATOM 889 N N . ARG A 1 109 ? -20.410 -5.800 19.005 1.00 78.19 109 ARG A N 1
ATOM 890 C CA . ARG A 1 109 ? -19.683 -4.786 18.236 1.00 78.19 109 ARG A CA 1
ATOM 891 C C . ARG A 1 109 ? -18.219 -5.180 18.143 1.00 78.19 109 ARG A C 1
ATOM 893 O O . ARG A 1 109 ? -17.533 -5.295 19.156 1.00 78.19 109 ARG A O 1
ATOM 900 N N . PHE A 1 110 ? -17.752 -5.380 16.919 1.00 80.00 110 PHE A N 1
ATOM 901 C CA . PHE A 1 110 ? -16.352 -5.666 16.636 1.00 80.00 110 PHE A CA 1
ATOM 902 C C . PHE A 1 110 ? -15.507 -4.386 16.743 1.00 80.00 110 PHE A C 1
ATOM 904 O O . PHE A 1 110 ? -15.909 -3.342 16.229 1.00 80.00 110 PHE A O 1
ATOM 911 N N . LEU A 1 111 ? -14.348 -4.473 17.398 1.00 81.56 111 LEU A N 1
ATOM 912 C CA . LEU A 1 111 ? -13.399 -3.372 17.600 1.00 81.56 111 LEU A CA 1
ATOM 913 C C . LEU A 1 111 ? -12.044 -3.643 16.925 1.00 81.56 111 LEU A C 1
ATOM 915 O O . LEU A 1 111 ? -11.539 -2.771 16.217 1.00 81.56 111 LEU A O 1
ATOM 919 N N . GLY A 1 112 ? -11.462 -4.836 17.113 1.00 79.25 112 GLY A N 1
ATOM 920 C CA . GLY A 1 112 ? -10.160 -5.227 16.554 1.00 79.25 112 GLY A CA 1
ATOM 921 C C . GLY A 1 112 ? -9.004 -5.230 17.569 1.00 79.25 112 GLY A C 1
ATOM 922 O O . GLY A 1 112 ? -9.027 -5.960 18.542 1.00 79.25 112 GLY A O 1
ATOM 923 N N . ASN A 1 113 ? -7.925 -4.475 17.338 1.00 76.62 113 ASN A N 1
ATOM 924 C CA . ASN A 1 113 ? -6.777 -4.417 18.264 1.00 76.62 113 ASN A CA 1
ATOM 925 C C . ASN A 1 113 ? -6.997 -3.285 19.290 1.00 76.62 113 ASN A C 1
ATOM 927 O O . ASN A 1 113 ? -7.310 -2.175 18.852 1.00 76.62 113 ASN A O 1
ATOM 931 N N . PRO A 1 114 ? -6.810 -3.491 20.613 1.00 82.31 114 PRO A N 1
ATOM 932 C CA . PRO A 1 114 ? -6.291 -4.684 21.307 1.00 82.31 114 PRO A CA 1
ATOM 933 C C . PRO A 1 114 ? -7.297 -5.748 21.758 1.00 82.31 114 PRO A C 1
ATOM 935 O O . PRO A 1 114 ? -6.846 -6.762 22.284 1.00 82.31 114 PRO A O 1
ATOM 938 N N . ILE A 1 115 ? -8.602 -5.553 21.562 1.00 85.88 115 ILE A N 1
ATOM 939 C CA . ILE A 1 115 ? -9.660 -6.514 21.922 1.00 85.88 115 ILE A CA 1
ATOM 940 C C . ILE A 1 115 ? -10.619 -6.686 20.748 1.00 85.88 115 ILE A C 1
ATOM 942 O O . ILE A 1 115 ? -11.147 -5.685 20.258 1.00 85.88 115 ILE A O 1
ATOM 946 N N . ASP A 1 116 ? -10.893 -7.931 20.349 1.00 81.94 116 ASP A N 1
ATOM 947 C CA . ASP A 1 116 ? -11.691 -8.217 19.150 1.00 81.94 116 ASP A CA 1
ATOM 948 C C . ASP A 1 116 ? -13.077 -7.560 19.162 1.00 81.94 116 ASP A C 1
ATOM 950 O O . ASP A 1 116 ? -13.513 -7.038 18.137 1.00 81.94 116 ASP A O 1
ATOM 954 N N . GLY A 1 117 ? -13.778 -7.522 20.300 1.00 86.56 117 GLY A N 1
ATOM 955 C CA . GLY A 1 117 ? -15.014 -6.744 20.399 1.00 86.56 117 GLY A CA 1
ATOM 956 C C . GLY A 1 117 ? -15.702 -6.731 21.759 1.00 86.56 117 GLY A C 1
ATOM 957 O O . GLY A 1 117 ? -15.184 -7.234 22.755 1.00 86.56 117 GLY A O 1
ATOM 958 N N . ILE A 1 118 ? -16.890 -6.126 21.790 1.00 87.38 118 ILE A N 1
ATOM 959 C CA . ILE A 1 118 ? -17.718 -5.935 22.985 1.00 87.38 118 ILE A CA 1
ATOM 960 C C . ILE A 1 118 ? -19.151 -6.410 22.714 1.00 87.38 118 ILE A C 1
ATOM 962 O O . ILE A 1 118 ? -19.746 -6.045 21.701 1.00 87.38 118 ILE A O 1
ATOM 966 N N . ALA A 1 119 ? -19.725 -7.192 23.630 1.00 84.62 119 ALA A N 1
ATOM 967 C CA . ALA A 1 119 ? -21.147 -7.525 23.648 1.00 84.62 119 ALA A CA 1
ATOM 968 C C . ALA A 1 119 ? -21.895 -6.654 24.669 1.00 84.62 119 ALA A C 1
ATOM 970 O O . ALA A 1 119 ? -21.545 -6.633 25.850 1.00 84.62 119 ALA A O 1
ATOM 971 N N . PHE A 1 120 ? -22.941 -5.971 24.216 1.00 85.94 120 PHE A N 1
ATOM 972 C CA . PHE A 1 120 ? -23.820 -5.131 25.026 1.00 85.94 120 PHE A CA 1
ATOM 973 C C . PHE A 1 120 ? -25.094 -5.903 25.364 1.00 85.94 120 PHE A C 1
ATOM 975 O O . PHE A 1 120 ? -26.060 -5.871 24.605 1.00 85.94 120 PHE A O 1
ATOM 982 N N . LEU A 1 121 ? -25.089 -6.640 26.473 1.00 80.56 121 LEU A N 1
ATOM 983 C CA . LEU A 1 121 ? -26.295 -7.285 26.989 1.00 80.56 121 LEU A CA 1
ATOM 984 C C . LEU A 1 121 ? -27.113 -6.293 27.820 1.00 80.56 121 LEU A C 1
ATOM 986 O O . LEU A 1 121 ? -26.634 -5.216 28.168 1.00 80.56 121 LEU A O 1
ATOM 990 N N . ASP A 1 122 ? -28.346 -6.673 28.149 1.00 82.81 122 ASP A N 1
ATOM 991 C CA . ASP A 1 122 ? -29.260 -5.798 28.891 1.00 82.81 122 ASP A CA 1
ATOM 992 C C . ASP A 1 122 ? -28.787 -5.558 30.338 1.00 82.81 122 ASP A C 1
ATOM 994 O O . ASP A 1 122 ? -29.103 -4.530 30.927 1.00 82.81 122 ASP A O 1
ATOM 998 N N . ASP A 1 123 ? -28.002 -6.485 30.899 1.00 87.00 123 ASP A N 1
ATOM 999 C CA . ASP A 1 123 ? -27.519 -6.479 32.283 1.00 87.00 123 ASP A CA 1
ATOM 1000 C C . ASP A 1 123 ? -26.009 -6.214 32.426 1.00 87.00 123 ASP A C 1
ATOM 1002 O O . ASP A 1 123 ? -25.529 -5.948 33.530 1.00 87.00 123 ASP A O 1
ATOM 1006 N N . LYS A 1 124 ? -25.230 -6.326 31.342 1.00 86.38 124 LYS A N 1
ATOM 1007 C CA . LYS A 1 124 ? -23.762 -6.249 31.392 1.00 86.38 124 LYS A CA 1
ATOM 1008 C C . LYS A 1 124 ? -23.122 -5.962 30.041 1.00 86.38 124 LYS A C 1
ATOM 1010 O O . LYS A 1 124 ? -23.632 -6.320 28.982 1.00 86.38 124 LYS A O 1
ATOM 1015 N N . ILE A 1 125 ? -21.917 -5.411 30.113 1.00 88.81 125 ILE A N 1
ATOM 1016 C CA . ILE A 1 125 ? -21.024 -5.227 28.971 1.00 88.81 125 ILE A CA 1
ATOM 1017 C C . ILE A 1 125 ? -19.904 -6.266 29.070 1.00 88.81 125 ILE A C 1
ATOM 1019 O O . ILE A 1 125 ? -19.231 -6.359 30.097 1.00 88.81 125 ILE A O 1
ATOM 1023 N N . ILE A 1 126 ? -19.709 -7.063 28.019 1.00 86.44 126 ILE A N 1
ATOM 1024 C CA . ILE A 1 126 ? -18.715 -8.144 27.984 1.00 86.44 126 ILE A CA 1
ATOM 1025 C C . ILE A 1 126 ? -17.648 -7.830 26.944 1.00 86.44 126 ILE A C 1
ATOM 1027 O O . ILE A 1 126 ? -17.956 -7.678 25.767 1.00 86.44 126 ILE A O 1
ATOM 1031 N N . PHE A 1 127 ? -16.388 -7.795 27.372 1.00 89.69 127 PHE A N 1
ATOM 1032 C CA . PHE A 1 127 ? -15.233 -7.738 26.478 1.00 89.69 127 PHE A CA 1
ATOM 1033 C C . PHE A 1 127 ? -14.912 -9.148 25.971 1.00 89.69 127 PHE A C 1
ATOM 1035 O O . PHE A 1 127 ? -14.759 -10.075 26.769 1.00 89.69 127 PHE A O 1
ATOM 1042 N N . CYS A 1 128 ? -14.808 -9.307 24.655 1.00 84.50 128 CYS A N 1
ATOM 1043 C CA . CYS A 1 128 ? -14.623 -10.591 23.990 1.00 84.50 128 CYS A CA 1
ATOM 1044 C C . CYS A 1 128 ? -13.328 -10.594 23.175 1.00 84.50 128 CYS A C 1
ATOM 1046 O O . CYS A 1 128 ? -13.064 -9.668 22.413 1.00 84.50 128 CYS A O 1
ATOM 1048 N N . GLU A 1 129 ? -12.577 -11.683 23.293 1.00 85.19 129 GLU A N 1
ATOM 1049 C CA . GLU A 1 129 ? -11.395 -11.988 22.489 1.00 85.19 129 GLU A CA 1
ATOM 1050 C C . GLU A 1 129 ? -11.548 -13.417 21.955 1.00 85.19 129 GLU A C 1
ATOM 1052 O O . GLU A 1 129 ? -11.835 -14.345 22.720 1.00 85.19 129 GLU A O 1
ATOM 1057 N N . PHE A 1 130 ? -11.358 -13.606 20.655 1.00 78.69 130 PHE A N 1
ATOM 1058 C CA . PHE A 1 130 ? -11.496 -14.874 19.959 1.00 78.69 130 PHE A CA 1
ATOM 1059 C C . PHE A 1 130 ? -10.123 -15.444 19.625 1.00 78.69 130 PHE A C 1
ATOM 1061 O O . PHE A 1 130 ? -9.324 -14.863 18.897 1.00 78.69 130 PHE A O 1
ATOM 1068 N N . LYS A 1 131 ? -9.858 -16.650 20.120 1.00 73.56 131 LYS A N 1
ATOM 1069 C CA . LYS A 1 131 ? -8.625 -17.385 19.845 1.00 73.56 131 LYS A CA 1
ATOM 1070 C C . LYS A 1 131 ? -8.964 -18.693 19.145 1.00 73.56 131 LYS A C 1
ATOM 1072 O O . LYS A 1 131 ? -9.827 -19.439 19.605 1.00 73.56 131 LYS A O 1
ATOM 1077 N N . THR A 1 132 ? -8.270 -19.004 18.058 1.00 65.00 132 THR A N 1
ATOM 1078 C CA . THR A 1 132 ? -8.371 -20.313 17.413 1.00 65.00 132 THR A CA 1
ATOM 1079 C C . THR A 1 132 ? -7.387 -21.271 18.092 1.00 65.00 132 THR A C 1
ATOM 1081 O O . THR A 1 132 ? -6.173 -21.202 17.924 1.00 65.00 132 THR A O 1
ATOM 1084 N N . ASN A 1 133 ? -7.931 -22.180 18.902 1.00 58.69 133 ASN A N 1
ATOM 1085 C CA . ASN A 1 133 ? -7.269 -23.352 19.493 1.00 58.69 133 ASN A CA 1
ATOM 1086 C C . ASN A 1 133 ? -6.201 -23.106 20.584 1.00 58.69 133 ASN A C 1
ATOM 1088 O O . ASN A 1 133 ? -6.406 -23.560 21.706 1.00 58.69 133 ASN A O 1
ATOM 1092 N N . THR A 1 134 ? -5.065 -22.452 20.299 1.00 60.53 134 THR A N 1
ATOM 1093 C CA . THR A 1 134 ? -3.870 -22.468 21.192 1.00 60.53 134 THR A CA 1
ATOM 1094 C C . THR A 1 134 ? -3.174 -21.121 21.398 1.00 60.53 134 THR A C 1
ATOM 1096 O O . THR A 1 134 ? -2.213 -21.024 22.166 1.00 60.53 134 THR A O 1
ATOM 1099 N N . SER A 1 135 ? -3.635 -20.061 20.740 1.00 71.31 135 SER A N 1
ATOM 1100 C CA . SER A 1 135 ? -3.043 -18.731 20.886 1.00 71.31 135 SER A CA 1
ATOM 1101 C C . SER A 1 135 ? -3.312 -18.153 22.277 1.00 71.31 135 SER A C 1
ATOM 1103 O O . SER A 1 135 ? -4.467 -18.000 22.680 1.00 71.31 135 SER A O 1
ATOM 1105 N N . LYS A 1 136 ? -2.239 -17.803 22.995 1.00 79.31 136 LYS A N 1
ATOM 1106 C CA . LYS A 1 136 ? -2.308 -17.090 24.278 1.00 79.31 136 LYS A CA 1
ATOM 1107 C C . LYS A 1 136 ? -2.737 -15.636 24.068 1.00 79.31 136 LYS A C 1
ATOM 1109 O O . LYS A 1 136 ? -2.626 -15.095 22.965 1.00 79.31 136 LYS A O 1
ATOM 1114 N N . LEU A 1 137 ? -3.236 -15.009 25.130 1.00 81.62 137 LEU A N 1
ATOM 1115 C CA . LEU A 1 137 ? -3.464 -13.566 25.141 1.00 81.62 137 LEU A CA 1
ATOM 1116 C C . LEU A 1 137 ? -2.119 -12.846 24.987 1.00 81.62 137 LEU A C 1
ATOM 1118 O O . LEU A 1 137 ? -1.104 -13.292 25.523 1.00 81.62 137 LEU A O 1
ATOM 1122 N N . SER A 1 138 ? -2.103 -11.747 24.236 1.00 87.06 138 SER A N 1
ATOM 1123 C CA . SER A 1 138 ? -0.949 -10.849 24.234 1.00 87.06 138 SER A CA 1
ATOM 1124 C C . SER A 1 138 ? -0.820 -10.163 25.595 1.00 87.06 138 SER A C 1
ATOM 1126 O O . SER A 1 138 ? -1.799 -10.046 26.331 1.00 87.06 138 SER A O 1
ATOM 1128 N N . HIS A 1 139 ? 0.363 -9.645 25.924 1.00 89.62 139 HIS A N 1
ATOM 1129 C CA . HIS A 1 139 ? 0.569 -8.930 27.188 1.00 89.62 139 HIS A CA 1
ATOM 1130 C C . HIS A 1 139 ? -0.425 -7.764 27.377 1.00 89.62 139 HIS A C 1
ATOM 1132 O O . HIS A 1 139 ? -0.972 -7.564 28.459 1.00 89.62 139 HIS A O 1
ATOM 1138 N N . THR A 1 140 ? -0.737 -7.036 26.299 1.00 90.00 140 THR A N 1
ATOM 1139 C CA . THR A 1 140 ? -1.753 -5.973 26.302 1.00 90.00 140 THR A CA 1
ATOM 1140 C C . THR A 1 140 ? -3.152 -6.518 26.590 1.00 90.00 140 THR A C 1
ATOM 1142 O O . THR A 1 140 ? -3.883 -5.937 27.388 1.00 90.00 140 THR A O 1
ATOM 1145 N N . GLN A 1 141 ? -3.521 -7.648 25.983 1.00 90.38 141 GLN A N 1
ATOM 1146 C CA . GLN A 1 141 ? -4.810 -8.306 26.210 1.00 90.38 141 GLN A CA 1
ATOM 1147 C C . GLN A 1 141 ? -4.940 -8.844 27.637 1.00 90.38 141 GLN A C 1
ATOM 1149 O O . GLN A 1 141 ? -5.998 -8.719 28.252 1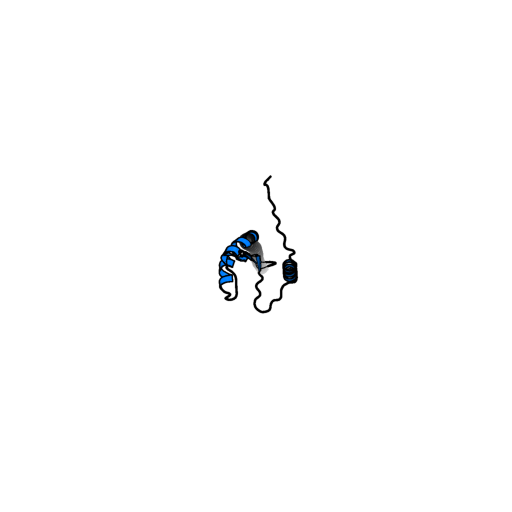.00 90.38 141 GLN A O 1
ATOM 1154 N N . GLU A 1 142 ? -3.863 -9.406 28.189 1.00 92.06 142 GLU A N 1
ATOM 1155 C CA . GLU A 1 142 ? -3.806 -9.825 29.590 1.00 92.06 142 GLU A CA 1
ATOM 1156 C C . GLU A 1 142 ? -4.014 -8.637 30.524 1.00 92.06 142 GLU A C 1
ATOM 1158 O O . GLU A 1 142 ? -4.855 -8.714 31.417 1.00 92.06 142 GLU A O 1
ATOM 1163 N N . ASN A 1 143 ? -3.326 -7.519 30.280 1.00 94.00 143 ASN A N 1
ATOM 1164 C CA . ASN A 1 143 ? -3.494 -6.311 31.080 1.00 94.00 143 ASN A CA 1
ATOM 1165 C C . ASN A 1 143 ? -4.946 -5.807 31.049 1.00 94.00 143 ASN A C 1
ATOM 1167 O O . ASN A 1 143 ? -5.526 -5.538 32.097 1.00 94.00 143 ASN A O 1
ATOM 1171 N N . ILE A 1 144 ? -5.574 -5.754 29.871 1.00 92.69 144 ILE A N 1
ATOM 1172 C CA . ILE A 1 144 ? -6.982 -5.347 29.744 1.00 92.69 144 ILE A CA 1
ATOM 1173 C C . ILE A 1 144 ? -7.905 -6.304 30.503 1.00 92.69 144 ILE A C 1
ATOM 1175 O O . ILE A 1 144 ? -8.783 -5.855 31.240 1.00 92.69 144 ILE A O 1
ATOM 1179 N N . ARG A 1 145 ? -7.686 -7.620 30.391 1.00 91.81 145 ARG A N 1
ATOM 1180 C CA . ARG A 1 145 ? -8.450 -8.616 31.153 1.00 91.81 145 ARG A CA 1
ATOM 1181 C C . ARG A 1 145 ? -8.347 -8.365 32.656 1.00 91.81 145 ARG A C 1
ATOM 1183 O O . ARG A 1 145 ? -9.354 -8.449 33.355 1.00 91.81 145 ARG A O 1
ATOM 1190 N N . GLU A 1 146 ? -7.152 -8.065 33.157 1.00 95.50 146 GLU A N 1
ATOM 1191 C CA . GLU A 1 146 ? -6.951 -7.774 34.576 1.00 95.50 146 GLU A CA 1
ATOM 1192 C C . GLU A 1 146 ? -7.571 -6.431 34.990 1.00 95.50 146 GLU A C 1
ATOM 1194 O O . GLU A 1 146 ? -8.136 -6.348 36.078 1.00 95.50 146 GLU A O 1
ATOM 1199 N N . LEU A 1 147 ? -7.566 -5.397 34.141 1.00 95.62 147 LEU A N 1
ATOM 1200 C CA . LEU A 1 147 ? -8.300 -4.151 34.409 1.00 95.62 147 LEU A CA 1
ATOM 1201 C C . LEU A 1 147 ? -9.804 -4.416 34.572 1.00 95.62 147 LEU A C 1
ATOM 1203 O O . LEU A 1 147 ? -10.400 -3.976 35.555 1.00 95.62 147 LEU A O 1
ATOM 1207 N N . VAL A 1 148 ? -10.397 -5.201 33.668 1.00 93.44 148 VAL A N 1
ATOM 1208 C CA . VAL A 1 148 ? -11.821 -5.566 33.727 1.00 93.44 148 VAL A CA 1
ATOM 1209 C C . VAL A 1 148 ? -12.131 -6.393 34.978 1.00 93.44 148 VAL A C 1
ATOM 1211 O O . VAL A 1 148 ? -13.062 -6.066 35.712 1.00 93.44 148 VAL A O 1
ATOM 1214 N N . LYS A 1 149 ? -11.330 -7.426 35.280 1.00 92.94 149 LYS A N 1
ATOM 1215 C CA . LYS A 1 149 ? -11.503 -8.252 36.493 1.00 92.94 149 LYS A CA 1
ATOM 1216 C C . LYS A 1 149 ? -11.411 -7.435 37.778 1.00 92.94 149 LYS A C 1
ATOM 1218 O O . LYS A 1 149 ? -12.186 -7.656 38.703 1.00 92.94 149 LYS A O 1
ATOM 1223 N N . ASN A 1 150 ? -10.493 -6.472 37.813 1.00 96.00 150 ASN A N 1
ATOM 1224 C CA . ASN A 1 150 ? -10.296 -5.579 38.949 1.00 96.00 150 ASN A CA 1
ATOM 1225 C C . ASN A 1 150 ? -11.281 -4.395 38.966 1.00 96.00 150 ASN A C 1
ATOM 1227 O O . ASN A 1 150 ? -11.082 -3.466 39.744 1.00 96.00 150 ASN A O 1
ATOM 1231 N N . LYS A 1 151 ? -12.331 -4.413 38.127 1.00 93.69 151 LYS A N 1
ATOM 1232 C CA . LYS A 1 151 ? -13.369 -3.369 38.021 1.00 93.69 151 LYS A CA 1
ATOM 1233 C C . LYS A 1 151 ? -12.817 -1.965 37.729 1.00 93.69 151 LYS A C 1
ATOM 1235 O O . LYS A 1 151 ? -13.430 -0.969 38.094 1.00 93.69 151 LYS A O 1
ATOM 1240 N N . LYS A 1 152 ? -11.677 -1.877 37.040 1.00 94.88 152 LYS A N 1
ATOM 1241 C CA . LYS A 1 152 ? -11.045 -0.623 36.600 1.00 94.88 152 LYS A CA 1
ATOM 1242 C C . LYS A 1 152 ? -11.598 -0.187 35.239 1.00 94.88 152 LYS A C 1
ATOM 1244 O O . LYS A 1 152 ? -10.847 -0.038 34.279 1.00 94.88 152 LYS A O 1
ATOM 1249 N N . VAL A 1 153 ? -12.922 -0.077 35.143 1.00 92.38 153 VAL A N 1
ATOM 1250 C CA . VAL A 1 153 ? -13.639 0.341 33.929 1.00 92.38 153 VAL A CA 1
ATOM 1251 C C . VAL A 1 153 ? -14.468 1.567 34.280 1.00 92.38 153 VAL A C 1
ATOM 1253 O O . VAL A 1 153 ? -15.282 1.513 35.199 1.00 92.38 153 VAL A O 1
ATOM 1256 N N . GLU A 1 154 ? -14.250 2.661 33.557 1.00 92.81 154 GLU A N 1
ATOM 1257 C CA . GLU A 1 154 ? -14.858 3.964 33.832 1.00 92.81 154 GLU A CA 1
ATOM 1258 C C . GLU A 1 154 ? -15.681 4.446 32.635 1.00 92.81 154 GLU A C 1
ATOM 1260 O O . GLU A 1 154 ? -15.359 4.160 31.481 1.00 92.81 154 GLU A O 1
ATOM 1265 N N . TRP A 1 155 ? -16.750 5.189 32.924 1.00 92.94 155 TRP A N 1
ATOM 1266 C CA . TRP A 1 155 ? -17.561 5.879 31.925 1.00 92.94 155 TRP A CA 1
ATOM 1267 C C . TRP A 1 155 ? -17.139 7.345 31.861 1.00 92.94 155 TRP A C 1
ATOM 1269 O O . TRP A 1 155 ? -17.080 8.017 32.890 1.00 92.94 155 TRP A O 1
ATOM 1279 N N . SER A 1 156 ? -16.857 7.848 30.660 1.00 90.56 156 SER A N 1
ATOM 1280 C CA . SER A 1 156 ? -16.483 9.245 30.445 1.00 90.56 156 SER A CA 1
ATOM 1281 C C . SER A 1 156 ? -17.195 9.794 29.215 1.00 90.56 156 SER A C 1
ATOM 1283 O O . SER A 1 156 ? -17.180 9.173 28.152 1.00 90.56 156 SER A O 1
ATOM 1285 N N . GLU A 1 157 ? -17.824 10.957 29.368 1.00 91.50 157 GLU A N 1
ATOM 1286 C CA . GLU A 1 157 ? -18.541 11.649 28.300 1.00 91.50 157 GLU A CA 1
ATOM 1287 C C . GLU A 1 157 ? -17.772 12.900 27.893 1.00 91.50 157 GLU A C 1
ATOM 1289 O O . GLU A 1 157 ? -17.540 13.795 28.707 1.00 91.50 157 GLU A O 1
ATOM 1294 N N . PHE A 1 158 ? -17.421 12.991 26.614 1.00 89.00 158 PHE A N 1
ATOM 1295 C CA . PHE A 1 158 ? -16.810 14.184 26.042 1.00 89.00 158 PHE A CA 1
ATOM 1296 C C . PHE A 1 158 ? -17.793 14.823 25.069 1.00 89.00 158 PHE A C 1
ATOM 1298 O O . PHE A 1 158 ? -18.228 14.194 24.105 1.00 89.00 158 PHE A O 1
ATOM 1305 N N . ARG A 1 159 ? -18.144 16.086 25.319 1.00 88.75 159 ARG A N 1
ATOM 1306 C CA . ARG A 1 159 ? -18.935 16.897 24.391 1.00 88.75 159 ARG A CA 1
ATOM 1307 C C . ARG A 1 159 ? -17.980 17.749 23.574 1.00 88.75 159 ARG A C 1
ATOM 1309 O O . ARG A 1 159 ? -17.289 18.603 24.122 1.00 88.75 159 ARG A O 1
ATOM 1316 N N . ILE A 1 160 ? -17.929 17.494 22.274 1.00 85.50 160 ILE A N 1
ATOM 1317 C CA . ILE A 1 160 ? -17.218 18.354 21.333 1.00 85.50 160 ILE A CA 1
ATOM 1318 C C . ILE A 1 160 ? -18.210 19.451 20.955 1.00 85.50 160 ILE A C 1
ATOM 1320 O O . ILE A 1 160 ? -19.119 19.217 20.165 1.00 85.50 160 ILE A O 1
ATOM 1324 N N . ASN A 1 161 ? -18.085 20.621 21.576 1.00 80.31 161 ASN A N 1
ATOM 1325 C CA . ASN A 1 161 ? -18.791 21.804 21.101 1.00 80.31 161 ASN A CA 1
ATOM 1326 C C . ASN A 1 161 ? -17.971 22.351 19.928 1.00 80.31 161 ASN A C 1
ATOM 1328 O O . ASN A 1 161 ? -16.806 22.704 20.118 1.00 80.31 161 ASN A O 1
ATOM 1332 N N . GLU A 1 162 ? -18.547 22.357 18.726 1.00 68.94 162 GLU A N 1
ATOM 1333 C CA . GLU A 1 162 ? -17.961 23.042 17.571 1.00 68.94 162 GLU A CA 1
ATOM 1334 C C . GLU A 1 162 ? -17.819 24.531 17.924 1.00 68.94 162 GLU A C 1
ATOM 1336 O O . GLU A 1 162 ? -18.791 25.162 18.347 1.00 68.94 162 GLU A O 1
ATOM 1341 N N . GLN A 1 163 ? -16.590 25.049 17.853 1.00 50.09 163 GLN A N 1
ATOM 1342 C CA . GLN A 1 163 ? -16.302 26.482 17.951 1.00 50.09 163 GLN A CA 1
ATOM 1343 C C . GLN A 1 163 ? -16.466 27.144 16.589 1.00 50.09 163 GLN A C 1
ATOM 1345 O O . GLN A 1 163 ? -16.030 26.523 15.592 1.00 50.09 163 GLN A O 1
#

Secondary structure (DSSP, 8-state):
-HHHHHHHHHHHHHHHHHHHHHHHHHHHHHHHHHHHHHHHHHHHHHHHHHHHHHHHHHHHHHHHHHHHHHHHHHHHHHTTTTHHHHHHHHHHHHGGG-TT--S-GGGEEE--SS-SEEEE-SS-EEEE----TTPPPPHHHHHHHHHHHTT------------

InterPro domains:
  IPR019287 Holliday junction resolvase-related domain [PF10107] (80-160)

Radius of gyration: 46.89 Å; chains: 1; bounding box: 100×50×124 Å

Sequence (163 aa):
MQIQKLLISMIAYNNSARLLARRTHAEEMTFQHINNDCVKKSMIEWIAIGIILILGGVCLFLYRRVQELSNYTNSLQFSKQSQSVKYGKMSENWIPLSEKFPYPKEKFRFLGNPIDGIAFLDDKIIFCEFKTNTSKLSHTQENIRELVKNKKVEWSEFRINEQ

pLDDT: mean 78.68, std 16.89, range [38.28, 97.06]